Protein AF-A0A350V382-F1 (afdb_monomer_lite)

Radius of gyration: 12.06 Å; chains: 1; bounding box: 28×18×31 Å

Secondary structure (DSSP, 8-state):
-EETTEE-EEEEEEEETTTTEEEEEEEEE-TT----HHHHHHHHHHHHHHHHHTT-SEEE--

Sequence (62 aa):
VLFGDKFAGRIDAKADRKTGEFRIINEFWESDFEINGKFLSKYKNKLSDLAQFAGCKSVKMR

pLDDT: mean 94.78, std 3.6, range [70.75, 97.62]

Foldseek 3Di:
DDDPNDDFWDWDWDQDLVQLEIETPDTGGDPPHDDDPVNVVVVLVVQCVVSVVSNGDYYHYD

Structure (mmCIF, N/CA/C/O backbone):
data_AF-A0A350V382-F1
#
_entry.id   AF-A0A350V382-F1
#
loop_
_atom_site.group_PDB
_atom_site.id
_atom_site.type_symbol
_atom_site.label_atom_id
_atom_site.label_alt_id
_atom_site.label_comp_id
_atom_site.label_asym_id
_atom_site.label_entity_id
_atom_site.label_seq_id
_atom_site.pdbx_PDB_ins_code
_atom_site.Cartn_x
_atom_site.Cartn_y
_atom_site.Cartn_z
_atom_site.occupancy
_atom_site.B_iso_or_equiv
_atom_site.auth_seq_id
_atom_site.auth_comp_id
_atom_site.auth_asym_id
_atom_site.auth_atom_id
_atom_site.pdbx_PDB_model_num
ATOM 1 N N . VAL A 1 1 ? 5.320 -5.317 -3.761 1.00 92.38 1 VAL A N 1
ATOM 2 C CA . VAL A 1 1 ? 4.517 -4.637 -4.796 1.00 92.38 1 VAL A CA 1
ATOM 3 C C . VAL A 1 1 ? 4.964 -5.159 -6.145 1.00 92.38 1 VAL A C 1
ATOM 5 O O . VAL A 1 1 ? 6.143 -5.066 -6.463 1.00 92.38 1 VAL A O 1
ATOM 8 N N . LEU A 1 2 ? 4.045 -5.770 -6.890 1.00 94.44 2 LEU A N 1
ATOM 9 C CA . LEU A 1 2 ? 4.289 -6.237 -8.255 1.00 94.44 2 LEU A CA 1
ATOM 10 C C . LEU A 1 2 ? 3.544 -5.315 -9.219 1.00 94.44 2 LEU A C 1
ATOM 12 O O . LEU A 1 2 ? 2.391 -4.961 -8.957 1.00 94.44 2 LEU A O 1
ATOM 16 N N . PHE A 1 3 ? 4.195 -4.916 -10.308 1.00 93.00 3 PHE A N 1
ATOM 17 C CA . PHE A 1 3 ? 3.586 -4.092 -11.347 1.00 93.00 3 PHE A CA 1
ATOM 18 C C . PHE A 1 3 ? 3.890 -4.675 -12.728 1.00 93.00 3 PHE A C 1
ATOM 20 O O . PHE A 1 3 ? 5.026 -4.628 -13.196 1.00 93.00 3 PHE A O 1
ATOM 27 N N . GLY A 1 4 ? 2.867 -5.252 -13.368 1.00 89.38 4 GLY A N 1
ATOM 28 C CA . GLY A 1 4 ? 3.095 -6.173 -14.484 1.00 89.38 4 GLY A CA 1
ATOM 29 C C . GLY A 1 4 ? 3.877 -7.389 -13.986 1.00 89.38 4 GLY A C 1
ATOM 30 O O . GLY A 1 4 ? 3.564 -7.911 -12.917 1.00 89.38 4 GLY A O 1
ATOM 31 N N . ASP A 1 5 ? 4.935 -7.757 -14.704 1.00 91.62 5 ASP A N 1
ATOM 32 C CA . ASP A 1 5 ? 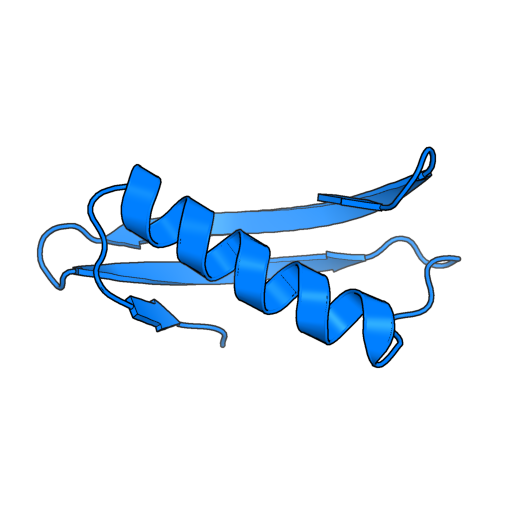5.792 -8.905 -14.370 1.00 91.62 5 ASP A CA 1
ATOM 33 C C . ASP A 1 5 ? 7.054 -8.513 -13.583 1.00 91.62 5 ASP A C 1
ATOM 35 O O . ASP A 1 5 ? 7.975 -9.311 -13.424 1.00 91.62 5 ASP A O 1
ATOM 39 N N . LYS A 1 6 ? 7.123 -7.266 -13.096 1.00 91.44 6 LYS A N 1
ATOM 40 C CA . LYS A 1 6 ? 8.284 -6.744 -12.370 1.00 91.44 6 LYS A CA 1
ATOM 41 C C . LYS A 1 6 ? 8.005 -6.561 -10.887 1.00 91.44 6 LYS A C 1
ATOM 43 O O . LYS A 1 6 ? 6.933 -6.103 -10.474 1.00 91.44 6 LYS A O 1
ATOM 48 N N . PHE A 1 7 ? 9.023 -6.866 -10.089 1.00 94.56 7 PHE A N 1
ATOM 49 C CA . PHE A 1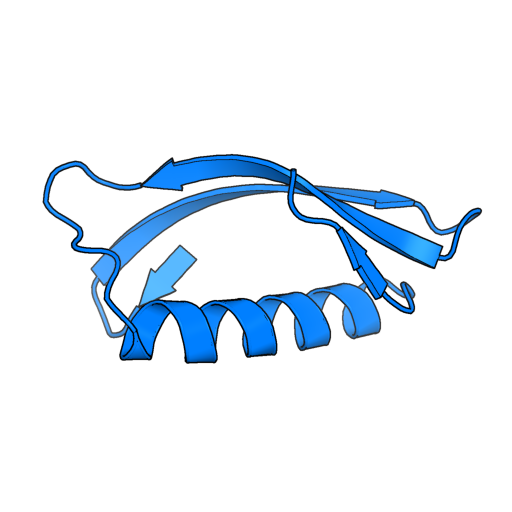 7 ? 9.078 -6.460 -8.696 1.00 94.56 7 PHE A CA 1
ATOM 50 C C . PHE A 1 7 ? 9.382 -4.964 -8.626 1.00 94.56 7 PHE A C 1
ATOM 52 O O . PHE A 1 7 ? 10.429 -4.529 -9.079 1.00 94.56 7 PHE A O 1
ATOM 59 N N . ALA A 1 8 ? 8.432 -4.183 -8.114 1.00 95.81 8 ALA A N 1
ATOM 60 C CA . ALA A 1 8 ? 8.551 -2.727 -8.037 1.00 95.81 8 ALA A CA 1
ATOM 61 C C . ALA A 1 8 ? 9.085 -2.254 -6.678 1.00 95.81 8 ALA A C 1
ATOM 63 O O . ALA A 1 8 ? 9.631 -1.161 -6.571 1.00 95.81 8 ALA A O 1
ATOM 64 N N . GLY A 1 9 ? 8.880 -3.050 -5.624 1.00 96.19 9 GLY A N 1
ATOM 65 C CA . GLY A 1 9 ? 9.275 -2.670 -4.273 1.00 96.19 9 GLY A CA 1
ATOM 66 C C . GLY A 1 9 ? 8.490 -3.366 -3.166 1.00 96.19 9 GLY A C 1
ATOM 67 O O . GLY A 1 9 ? 7.748 -4.328 -3.395 1.00 96.19 9 GLY A O 1
ATOM 68 N N . ARG A 1 10 ? 8.619 -2.866 -1.940 1.00 96.31 10 ARG A N 1
ATOM 69 C CA . ARG A 1 10 ? 7.987 -3.360 -0.709 1.00 96.31 10 ARG A CA 1
ATOM 70 C C . ARG A 1 10 ? 7.305 -2.222 0.026 1.00 96.31 10 ARG A C 1
ATOM 72 O O . ARG A 1 10 ? 7.696 -1.068 -0.085 1.00 96.31 10 ARG A O 1
ATOM 79 N N . ILE A 1 11 ? 6.285 -2.583 0.789 1.00 96.06 11 ILE A N 1
ATOM 80 C CA . ILE A 1 11 ? 5.576 -1.654 1.658 1.00 96.06 11 ILE A CA 1
ATOM 81 C C . ILE A 1 11 ? 5.465 -2.305 3.028 1.00 96.06 11 ILE A C 1
ATOM 83 O O . ILE A 1 11 ? 5.137 -3.489 3.125 1.00 96.06 11 ILE A O 1
ATOM 87 N N . ASP A 1 12 ? 5.724 -1.528 4.068 1.00 96.31 12 ASP A N 1
ATOM 88 C CA . ASP A 1 12 ? 5.416 -1.917 5.434 1.00 96.31 12 ASP A CA 1
ATOM 89 C C . ASP A 1 12 ? 4.068 -1.307 5.777 1.00 96.31 12 ASP A C 1
ATOM 91 O O . ASP A 1 12 ? 3.913 -0.085 5.766 1.00 96.31 12 ASP A O 1
ATOM 95 N N . ALA A 1 13 ? 3.081 -2.144 6.080 1.00 95.81 13 ALA A N 1
ATOM 96 C CA . ALA A 1 13 ? 1.742 -1.677 6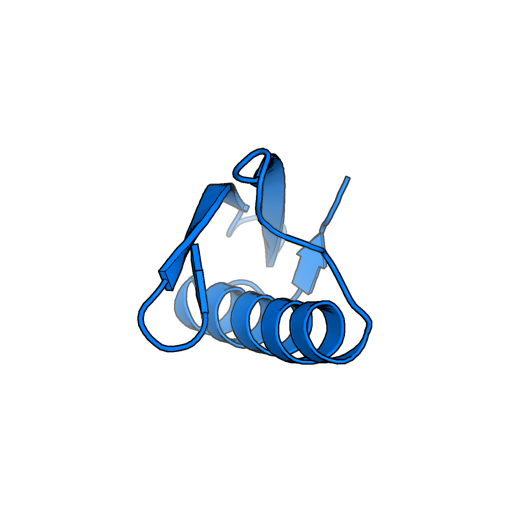.394 1.00 95.81 13 ALA A CA 1
ATOM 97 C C . ALA A 1 13 ? 1.210 -2.304 7.679 1.00 95.81 13 ALA A C 1
ATOM 99 O O . ALA A 1 13 ? 1.529 -3.440 8.033 1.00 95.81 13 ALA A O 1
ATOM 100 N N . LYS A 1 14 ? 0.358 -1.555 8.378 1.00 96.50 14 LYS A N 1
ATOM 101 C CA . LYS A 1 14 ? -0.301 -1.996 9.603 1.00 96.50 14 LYS A CA 1
ATOM 102 C C . LYS A 1 14 ? -1.777 -1.631 9.575 1.00 96.50 14 LYS A C 1
ATOM 104 O O . LYS A 1 14 ? -2.136 -0.465 9.432 1.00 96.50 14 LYS A O 1
ATOM 109 N N . ALA A 1 15 ? -2.624 -2.635 9.777 1.00 97.19 15 ALA A N 1
ATOM 110 C CA . ALA A 1 15 ? -4.056 -2.451 9.956 1.00 97.19 15 ALA A CA 1
ATOM 111 C C . ALA A 1 15 ? -4.364 -2.107 11.421 1.00 97.19 15 ALA A C 1
ATOM 113 O O . ALA A 1 15 ? -4.209 -2.948 12.311 1.00 97.19 15 ALA A O 1
ATOM 114 N N . ASP A 1 16 ? -4.808 -0.880 11.679 1.00 96.19 16 ASP A N 1
ATOM 115 C CA . ASP A 1 16 ? -5.364 -0.476 12.966 1.00 96.19 16 ASP A CA 1
ATOM 116 C C . ASP A 1 16 ? -6.891 -0.574 12.912 1.00 96.19 16 ASP A C 1
ATOM 118 O O . ASP A 1 16 ? -7.598 0.341 12.494 1.00 96.19 16 ASP A O 1
ATOM 122 N N . ARG A 1 17 ? -7.417 -1.718 13.352 1.00 94.56 17 ARG A N 1
ATOM 123 C CA . ARG A 1 17 ? -8.862 -1.987 13.342 1.00 94.56 17 ARG A CA 1
ATOM 124 C C . ARG A 1 17 ? -9.629 -1.215 14.414 1.00 94.56 17 ARG A C 1
ATOM 126 O O . ARG A 1 17 ? -10.846 -1.121 14.314 1.00 94.56 17 ARG A O 1
ATOM 133 N N . LYS A 1 18 ? -8.944 -0.662 15.425 1.00 95.62 18 LYS A N 1
ATOM 134 C CA . LYS A 1 18 ? -9.596 0.159 16.457 1.00 95.62 18 LYS A CA 1
ATOM 135 C C . LYS A 1 18 ? -9.993 1.516 15.889 1.00 95.62 18 LYS A C 1
ATOM 137 O O . LYS A 1 18 ? -11.097 1.981 16.138 1.00 95.62 18 LYS A O 1
ATOM 142 N N . THR A 1 19 ? -9.100 2.130 15.114 1.00 95.38 19 THR A N 1
ATOM 143 C CA . THR A 1 19 ? -9.359 3.413 14.440 1.00 95.38 19 THR A CA 1
ATOM 144 C C . THR A 1 19 ? -9.975 3.237 13.051 1.00 95.38 19 THR A C 1
ATOM 146 O O . THR A 1 19 ? -10.581 4.164 12.521 1.00 95.38 19 THR A O 1
ATOM 149 N N . GLY A 1 20 ? -9.857 2.043 12.466 1.00 96.25 20 GLY A N 1
ATOM 150 C CA . GLY A 1 20 ? -10.274 1.760 11.096 1.00 96.25 20 GLY A CA 1
ATOM 151 C C . GLY A 1 20 ? -9.275 2.255 10.047 1.00 96.25 20 GLY A C 1
ATOM 152 O O . GLY A 1 20 ? -9.631 2.310 8.872 1.00 96.25 20 GLY A O 1
ATOM 153 N N . GLU A 1 21 ? -8.046 2.600 10.437 1.00 97.25 21 GLU A N 1
ATOM 154 C CA . GLU A 1 21 ? -7.004 3.098 9.535 1.00 97.25 21 GLU A CA 1
ATOM 155 C C . GLU A 1 21 ? -6.066 1.966 9.079 1.00 97.25 21 GLU A C 1
ATOM 157 O O . GLU A 1 21 ? -5.490 1.239 9.891 1.00 97.25 21 GLU A O 1
ATOM 162 N N . PHE A 1 22 ? -5.843 1.851 7.771 1.00 97.62 22 PHE A N 1
ATOM 163 C CA . PHE A 1 22 ? -4.767 1.051 7.190 1.00 97.62 22 PHE A CA 1
ATOM 164 C C . PHE A 1 22 ? -3.560 1.953 6.932 1.00 97.62 22 PHE A C 1
ATOM 166 O O . PHE A 1 22 ? -3.584 2.804 6.042 1.00 97.62 22 PHE A O 1
ATOM 173 N N . ARG A 1 23 ? -2.512 1.815 7.745 1.00 97.25 23 ARG A N 1
ATOM 174 C CA . ARG A 1 23 ? -1.361 2.724 7.738 1.00 97.25 23 ARG A CA 1
ATOM 175 C C . ARG A 1 23 ? -0.219 2.146 6.920 1.00 97.25 23 ARG A C 1
ATOM 177 O O . ARG A 1 23 ? 0.234 1.044 7.221 1.00 97.25 23 ARG A O 1
ATOM 184 N N . ILE A 1 24 ? 0.272 2.910 5.952 1.00 96.69 24 ILE A N 1
ATOM 185 C CA . ILE A 1 24 ? 1.540 2.644 5.269 1.00 96.69 24 ILE A CA 1
ATOM 186 C C . ILE A 1 24 ? 2.641 3.298 6.103 1.00 96.69 24 ILE A C 1
ATOM 188 O O . ILE A 1 24 ? 2.647 4.513 6.288 1.00 96.69 24 ILE A O 1
ATOM 192 N N . ILE A 1 25 ? 3.507 2.478 6.690 1.00 95.56 25 ILE A N 1
ATOM 193 C CA . ILE A 1 25 ? 4.572 2.910 7.600 1.00 95.56 25 ILE A CA 1
ATOM 194 C C . ILE A 1 25 ? 5.802 3.320 6.796 1.00 95.56 25 ILE A C 1
ATOM 196 O O . ILE A 1 25 ? 6.328 4.406 7.025 1.00 95.56 25 ILE A O 1
ATOM 200 N N . ASN A 1 26 ? 6.223 2.462 5.864 1.00 95.00 26 ASN A N 1
ATOM 201 C CA . ASN A 1 26 ? 7.367 2.680 4.985 1.00 95.00 26 ASN A CA 1
ATOM 202 C C . ASN A 1 26 ? 7.060 2.173 3.577 1.00 95.00 26 ASN A C 1
ATOM 204 O O . ASN A 1 26 ? 6.294 1.222 3.396 1.00 95.00 26 ASN A O 1
ATOM 208 N N . GLU A 1 27 ? 7.736 2.764 2.599 1.00 94.62 27 GLU A N 1
ATOM 209 C CA . GLU A 1 27 ? 7.725 2.331 1.208 1.00 94.62 27 GLU A CA 1
ATOM 210 C C . GLU A 1 27 ? 9.169 2.244 0.719 1.00 94.62 27 GLU A C 1
ATOM 212 O O . GLU A 1 27 ? 9.957 3.169 0.913 1.00 94.62 27 GLU A O 1
ATOM 217 N N . PHE A 1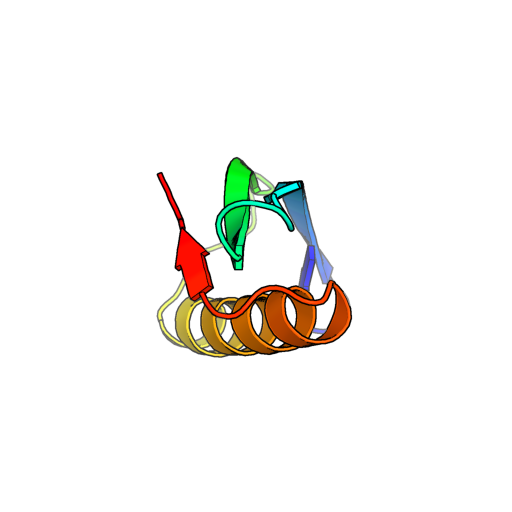 28 ? 9.516 1.121 0.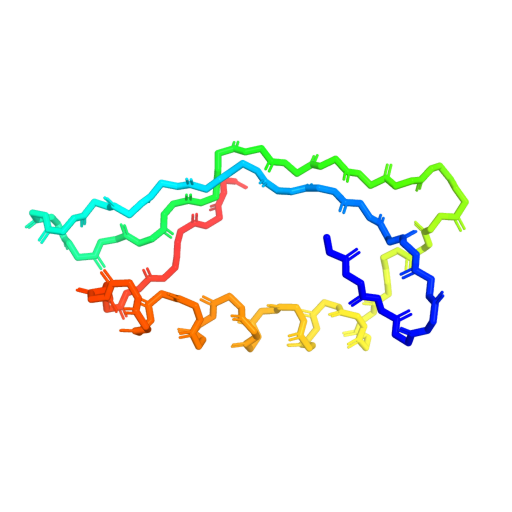101 1.00 95.25 28 PHE A N 1
ATOM 218 C CA . PHE A 1 28 ? 10.832 0.870 -0.474 1.00 95.25 28 PHE A CA 1
ATOM 219 C C . PHE A 1 28 ? 10.639 0.493 -1.932 1.00 95.25 28 PHE A C 1
ATOM 221 O O . PHE A 1 28 ? 9.991 -0.509 -2.223 1.00 95.25 28 PHE A O 1
ATOM 228 N N . TRP A 1 29 ? 11.192 1.283 -2.841 1.00 95.62 29 TRP A N 1
ATOM 229 C CA . TRP A 1 29 ? 11.070 1.069 -4.279 1.00 95.62 29 TRP A CA 1
ATOM 230 C C . TRP A 1 29 ? 12.411 0.613 -4.844 1.00 95.62 29 TRP A C 1
ATOM 232 O O . TRP A 1 29 ? 13.459 1.037 -4.353 1.00 95.62 29 TRP A O 1
ATOM 242 N N . GLU A 1 30 ? 12.378 -0.269 -5.840 1.00 96.62 30 GLU A N 1
ATOM 243 C CA . GLU A 1 30 ? 13.595 -0.667 -6.549 1.00 96.62 30 GLU A CA 1
ATOM 244 C C . GLU A 1 30 ? 14.215 0.553 -7.244 1.00 96.62 30 GLU A C 1
ATOM 246 O O . GLU A 1 30 ? 13.505 1.447 -7.708 1.00 96.62 30 GLU A O 1
ATOM 251 N N . SER A 1 31 ? 15.546 0.609 -7.304 1.00 92.94 31 SER A N 1
ATOM 252 C CA . SER A 1 31 ? 16.270 1.771 -7.838 1.00 92.94 31 SER A CA 1
ATOM 253 C C . SER A 1 31 ? 16.024 2.009 -9.329 1.00 92.94 31 SER A C 1
ATOM 255 O O . SER A 1 31 ? 16.173 3.135 -9.799 1.00 92.94 31 SER A O 1
ATOM 257 N N . ASP A 1 32 ? 15.644 0.968 -10.066 1.00 92.94 32 ASP A N 1
ATOM 258 C CA . ASP A 1 32 ? 15.303 1.001 -11.488 1.00 92.94 32 ASP A CA 1
ATOM 259 C C . ASP A 1 32 ? 13.789 1.138 -11.742 1.00 92.94 32 ASP A C 1
ATOM 261 O O . ASP A 1 32 ? 13.345 1.120 -12.895 1.00 92.94 32 ASP A O 1
ATOM 265 N N . PHE A 1 33 ? 12.980 1.281 -10.686 1.00 94.00 33 PHE A N 1
ATOM 266 C CA . PHE A 1 33 ? 11.536 1.418 -10.801 1.00 94.00 33 PHE A CA 1
ATOM 267 C C . PHE A 1 33 ? 11.088 2.882 -10.760 1.00 94.00 33 PHE A C 1
ATOM 269 O O . PHE A 1 33 ? 11.170 3.566 -9.741 1.00 94.00 33 PHE A O 1
ATOM 276 N N . GLU A 1 34 ? 10.513 3.352 -11.867 1.00 91.56 34 GLU A N 1
ATOM 277 C CA . GLU A 1 34 ? 9.960 4.701 -11.947 1.00 91.56 34 GLU A CA 1
ATOM 278 C C . GLU A 1 34 ? 8.510 4.773 -11.455 1.00 91.56 34 GLU A C 1
ATOM 280 O O . GLU A 1 34 ? 7.569 4.234 -12.054 1.00 91.56 34 GLU A O 1
ATOM 285 N N . ILE A 1 35 ? 8.312 5.542 -10.387 1.00 92.75 35 ILE A N 1
ATOM 286 C CA . ILE A 1 35 ? 6.990 5.900 -9.877 1.00 92.75 35 ILE A CA 1
ATOM 287 C C . ILE A 1 35 ? 6.370 6.945 -10.808 1.00 92.75 35 ILE A C 1
ATOM 289 O O . ILE A 1 35 ? 6.633 8.141 -10.704 1.00 92.75 35 ILE A O 1
ATOM 293 N N . ASN A 1 36 ? 5.503 6.498 -11.713 1.00 93.69 36 ASN A N 1
ATOM 294 C CA . ASN A 1 36 ? 4.743 7.376 -12.604 1.00 93.69 36 ASN A CA 1
ATOM 295 C C . ASN A 1 36 ? 3.263 7.492 -12.193 1.00 93.69 36 ASN A C 1
ATOM 297 O O . ASN A 1 36 ? 2.758 6.756 -11.342 1.00 93.69 36 ASN A O 1
ATOM 301 N N . GLY A 1 37 ? 2.528 8.407 -12.834 1.00 94.31 37 GLY A N 1
ATOM 302 C CA . GLY A 1 37 ? 1.114 8.649 -12.521 1.00 94.31 37 GLY A CA 1
ATOM 303 C C . GLY A 1 37 ? 0.210 7.420 -12.700 1.00 94.31 37 GLY A C 1
ATOM 304 O O . GLY A 1 37 ? -0.711 7.204 -11.910 1.00 94.31 37 GLY A O 1
ATOM 305 N N . LYS A 1 38 ? 0.500 6.564 -13.691 1.00 93.94 38 LYS A N 1
ATOM 306 C CA . LYS A 1 38 ? -0.252 5.321 -13.936 1.00 93.94 38 LYS A CA 1
ATOM 307 C C . LYS A 1 38 ? -0.042 4.313 -12.807 1.00 93.94 38 LYS A C 1
ATOM 309 O O . LYS A 1 38 ? -1.008 3.691 -12.361 1.00 93.94 38 LYS A O 1
ATOM 314 N N . PHE A 1 39 ? 1.199 4.158 -12.350 1.00 95.00 39 PHE A N 1
ATOM 315 C CA . PHE A 1 39 ? 1.529 3.337 -11.193 1.00 95.00 39 PHE A CA 1
ATOM 316 C C . PHE A 1 39 ? 0.841 3.877 -9.939 1.00 95.00 39 PHE A C 1
ATOM 318 O O . PHE A 1 39 ? 0.096 3.135 -9.307 1.00 95.00 39 PHE A O 1
ATOM 325 N N . LEU A 1 40 ? 0.997 5.169 -9.635 1.00 94.31 40 LEU A N 1
ATOM 326 C CA . LEU A 1 40 ? 0.424 5.798 -8.441 1.00 94.31 40 LEU A CA 1
ATOM 327 C C . LEU A 1 40 ? -1.096 5.635 -8.355 1.00 94.31 40 LEU A C 1
ATOM 329 O O . LEU A 1 40 ? -1.617 5.319 -7.288 1.00 94.31 40 LEU A O 1
ATOM 333 N N . SER A 1 41 ? -1.817 5.811 -9.466 1.00 95.38 41 SER A N 1
ATOM 334 C CA . SER A 1 41 ? -3.272 5.618 -9.498 1.00 95.38 41 SER A CA 1
ATOM 335 C C . SER A 1 41 ? -3.662 4.172 -9.173 1.00 95.38 41 SER A C 1
ATOM 337 O O . SER A 1 41 ? -4.475 3.931 -8.279 1.00 95.38 41 SER A O 1
ATOM 339 N N . LYS A 1 42 ? -3.029 3.192 -9.833 1.00 95.75 42 LYS A N 1
ATOM 340 C CA . LYS A 1 42 ? -3.284 1.767 -9.571 1.00 95.75 42 LYS A CA 1
ATOM 341 C C . LYS A 1 42 ? -2.882 1.358 -8.158 1.00 95.75 42 LYS A C 1
ATOM 343 O O . LYS A 1 42 ? -3.590 0.583 -7.522 1.00 95.75 42 LYS A O 1
ATOM 348 N N . TYR A 1 43 ? -1.768 1.888 -7.673 1.00 95.44 43 TYR A N 1
ATOM 349 C CA . TYR A 1 43 ? -1.249 1.625 -6.344 1.00 95.44 43 TYR A CA 1
ATOM 350 C C . TYR A 1 43 ? -2.213 2.126 -5.264 1.00 95.44 43 TYR A C 1
ATOM 352 O O . TYR A 1 43 ? -2.612 1.343 -4.408 1.00 95.44 43 TYR A O 1
ATOM 360 N N . LYS A 1 44 ? -2.700 3.371 -5.365 1.00 95.00 44 LYS A N 1
ATOM 361 C CA . LYS A 1 44 ? -3.702 3.926 -4.437 1.00 95.00 44 LYS A CA 1
ATOM 362 C C . LYS A 1 44 ? -4.997 3.117 -4.417 1.00 95.00 44 LYS A C 1
ATOM 364 O O . LYS A 1 44 ? -5.490 2.800 -3.337 1.00 95.00 44 LYS A O 1
ATOM 369 N N . ASN A 1 45 ? -5.509 2.731 -5.587 1.00 96.25 45 ASN A N 1
ATOM 370 C CA . ASN A 1 45 ? -6.696 1.877 -5.667 1.00 96.25 45 ASN A CA 1
ATOM 371 C C . ASN A 1 45 ? -6.446 0.536 -4.967 1.00 96.25 45 ASN A C 1
ATOM 373 O O . ASN A 1 45 ? -7.250 0.106 -4.146 1.00 96.25 45 ASN A O 1
ATOM 377 N N . LYS A 1 46 ? -5.282 -0.081 -5.207 1.00 96.38 46 LYS A N 1
ATOM 378 C CA . LYS A 1 46 ? -4.955 -1.368 -4.596 1.00 96.38 46 LYS A CA 1
ATOM 379 C C . LYS A 1 46 ? -4.756 -1.286 -3.084 1.00 96.38 46 LYS A C 1
ATOM 381 O O . LYS A 1 46 ? -5.122 -2.223 -2.380 1.00 96.38 46 LYS A O 1
ATOM 386 N N . LEU A 1 47 ? -4.211 -0.181 -2.575 1.00 96.50 47 LEU A N 1
ATOM 387 C CA . LEU A 1 47 ? -4.142 0.070 -1.136 1.00 96.50 47 LEU A CA 1
ATOM 388 C C . LEU A 1 47 ? -5.537 0.201 -0.520 1.00 96.50 47 LEU A C 1
ATOM 390 O O . LEU A 1 47 ? -5.751 -0.296 0.582 1.00 96.50 47 LEU A O 1
ATOM 394 N N . SER A 1 48 ? -6.484 0.827 -1.224 1.00 96.31 48 SER A N 1
ATOM 395 C CA . SER A 1 48 ? -7.878 0.912 -0.777 1.00 96.31 48 SER A CA 1
ATOM 396 C C . SER A 1 48 ? -8.526 -0.471 -0.701 1.00 96.31 48 SER A C 1
ATOM 398 O O . SER A 1 48 ? -9.123 -0.804 0.323 1.00 96.31 48 SER A O 1
ATOM 400 N N . ASP A 1 49 ? -8.343 -1.310 -1.727 1.00 97.12 49 ASP A N 1
ATOM 401 C CA . ASP A 1 49 ? -8.821 -2.700 -1.713 1.00 97.12 49 ASP A CA 1
ATOM 402 C C . ASP A 1 49 ? -8.216 -3.484 -0.538 1.00 97.12 49 ASP A C 1
ATOM 404 O O . ASP A 1 49 ? -8.904 -4.233 0.154 1.00 97.12 49 ASP A O 1
ATOM 408 N N . LEU A 1 50 ? -6.912 -3.304 -0.297 1.00 96.00 50 LEU A N 1
ATOM 409 C CA . LEU A 1 50 ? -6.195 -3.975 0.785 1.00 96.00 50 LEU A CA 1
ATOM 410 C C . LEU A 1 50 ? -6.674 -3.506 2.163 1.00 96.00 50 LEU A C 1
ATOM 412 O O . LEU A 1 50 ? -6.819 -4.326 3.069 1.00 96.00 50 LEU A O 1
ATOM 416 N N . ALA A 1 51 ? -6.960 -2.213 2.320 1.00 97.19 51 ALA A N 1
ATOM 417 C CA . ALA A 1 51 ? -7.543 -1.666 3.537 1.00 97.19 51 ALA A CA 1
ATOM 418 C C . ALA A 1 51 ? -8.923 -2.269 3.803 1.00 97.19 51 ALA A C 1
ATOM 420 O O . ALA A 1 51 ? -9.164 -2.754 4.909 1.00 97.19 51 ALA A O 1
ATOM 421 N N . GLN A 1 52 ? -9.789 -2.316 2.787 1.00 97.00 52 GLN A N 1
ATOM 422 C CA . GLN A 1 52 ? -11.110 -2.927 2.901 1.00 97.00 52 GLN A CA 1
ATOM 423 C C . GLN A 1 52 ? -11.006 -4.410 3.276 1.00 97.00 52 GLN A C 1
ATOM 425 O O . GLN A 1 52 ? -11.665 -4.852 4.217 1.00 97.00 52 GLN A O 1
ATOM 430 N N . PHE A 1 53 ? -10.127 -5.162 2.607 1.00 96.75 53 PHE A N 1
ATOM 431 C CA . PHE A 1 53 ? -9.849 -6.563 2.930 1.00 96.75 53 PHE A CA 1
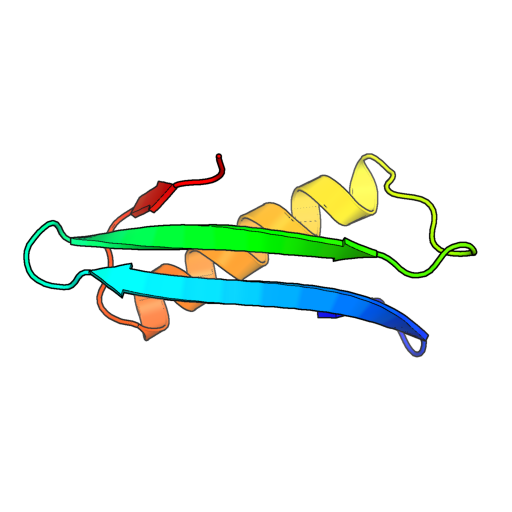ATOM 432 C C . PHE A 1 53 ? -9.360 -6.743 4.376 1.00 96.75 53 PHE A C 1
ATOM 434 O O . PHE A 1 53 ? -9.747 -7.690 5.057 1.00 96.75 53 PHE A O 1
ATOM 441 N N . ALA A 1 54 ? -8.547 -5.812 4.882 1.00 96.38 54 ALA A N 1
ATOM 442 C CA . ALA A 1 54 ? -8.043 -5.837 6.253 1.00 96.38 54 ALA A CA 1
ATOM 443 C C . ALA A 1 54 ? -9.078 -5.418 7.322 1.00 96.38 54 ALA A C 1
ATOM 445 O O . ALA A 1 54 ? -8.777 -5.503 8.522 1.00 96.38 54 ALA A O 1
ATOM 446 N N . GLY A 1 55 ? -10.280 -4.989 6.913 1.00 96.56 55 GLY A N 1
ATOM 447 C CA . GLY A 1 55 ? -11.336 -4.476 7.792 1.00 96.56 55 GLY A CA 1
ATOM 448 C C . GLY A 1 55 ? -11.163 -3.003 8.178 1.00 96.56 55 GLY A C 1
ATOM 449 O O . GLY A 1 55 ? -11.721 -2.555 9.179 1.00 96.56 55 GLY A O 1
ATOM 450 N N . CYS A 1 56 ? -10.370 -2.253 7.417 1.00 97.56 56 CYS A N 1
ATOM 451 C CA . CYS A 1 56 ? -10.140 -0.823 7.591 1.00 97.56 56 CYS A CA 1
ATOM 452 C C . CYS A 1 56 ? -11.000 -0.013 6.604 1.00 97.56 56 CYS A C 1
ATOM 454 O O . CYS A 1 56 ? -11.352 -0.481 5.524 1.00 97.56 56 CYS A O 1
ATOM 456 N N . LYS A 1 57 ? -11.343 1.221 6.982 1.00 95.38 57 LYS A N 1
ATOM 457 C CA . LYS A 1 57 ? -12.213 2.134 6.217 1.00 95.38 57 LYS A CA 1
ATOM 458 C C . LYS A 1 57 ? -11.433 3.186 5.432 1.00 95.38 57 LYS A C 1
ATOM 460 O O . LYS A 1 57 ? -11.979 3.790 4.517 1.00 95.38 57 LYS A O 1
ATOM 465 N N . SER A 1 58 ? -10.185 3.439 5.810 1.00 95.81 58 SER A N 1
ATOM 466 C CA . SER A 1 58 ? -9.345 4.458 5.187 1.00 95.81 58 SER A CA 1
ATOM 467 C C . SER A 1 58 ? -7.897 3.997 5.088 1.00 95.81 58 SER A C 1
ATOM 469 O O . SER A 1 58 ? -7.432 3.177 5.881 1.00 95.81 58 SER A O 1
ATOM 471 N N . VAL A 1 59 ? -7.179 4.541 4.106 1.00 96.88 59 VAL A N 1
ATOM 472 C CA . VAL A 1 59 ? -5.731 4.370 3.952 1.00 96.88 59 VAL A CA 1
ATOM 473 C C . VAL A 1 59 ? -5.046 5.643 4.421 1.00 96.88 59 VAL A C 1
ATOM 475 O O . VAL A 1 59 ? -5.445 6.742 4.036 1.00 96.88 59 VAL A O 1
ATOM 478 N N . LYS A 1 60 ? -3.986 5.498 5.212 1.00 95.06 60 LYS A N 1
ATOM 479 C CA . LYS A 1 60 ? -3.139 6.604 5.651 1.00 95.06 60 LYS A CA 1
ATOM 480 C C . LYS A 1 60 ? -1.716 6.364 5.177 1.00 95.06 60 LYS A C 1
ATOM 482 O O . LYS A 1 60 ? -1.043 5.457 5.661 1.00 95.06 60 LYS A O 1
ATOM 487 N N . MET A 1 61 ? -1.305 7.164 4.204 1.00 88.81 61 MET A N 1
ATOM 488 C CA . MET A 1 61 ? 0.075 7.260 3.736 1.00 88.81 61 MET A CA 1
ATOM 489 C C . MET A 1 61 ? 0.756 8.384 4.525 1.00 88.81 61 MET A C 1
ATOM 491 O O . MET A 1 61 ? 0.085 9.359 4.879 1.00 88.81 61 MET A O 1
ATOM 495 N N . ARG A 1 62 ? 2.025 8.193 4.887 1.00 70.75 62 ARG A N 1
ATOM 496 C CA . ARG A 1 62 ? 2.798 9.166 5.665 1.00 70.75 62 ARG A CA 1
ATOM 497 C C . ARG A 1 62 ? 3.377 10.259 4.777 1.00 70.75 62 ARG A C 1
ATOM 499 O O . ARG A 1 62 ? 3.635 9.962 3.592 1.00 70.75 62 ARG A O 1
#